Protein AF-A0A923NEE8-F1 (afdb_monomer)

Solvent-accessible surface area (backbone atoms only — not comparable to full-atom values): 3136 Å² total; per-residue (Å²): 140,89,84,89,75,63,65,70,61,50,53,52,50,50,58,54,47,61,72,67,39,58,94,81,60,100,49,76,76,64,69,46,75,48,75,46,80,54,100,91,45,79,47,78,47,108

Structure (mmCIF, N/CA/C/O backbone):
data_AF-A0A923NEE8-F1
#
_entry.id   AF-A0A923NEE8-F1
#
loop_
_atom_site.group_PDB
_atom_site.id
_atom_site.type_symbol
_atom_site.label_atom_id
_atom_site.label_alt_id
_atom_site.label_comp_id
_atom_site.label_asym_id
_atom_site.label_entity_id
_atom_site.label_seq_id
_atom_site.pdbx_PDB_ins_code
_atom_site.Cartn_x
_atom_site.Cartn_y
_atom_site.Cartn_z
_atom_site.occupancy
_atom_site.B_iso_or_equiv
_atom_site.auth_seq_id
_atom_site.auth_comp_id
_atom_site.auth_asym_id
_atom_site.auth_atom_id
_atom_site.pdbx_PDB_model_num
ATOM 1 N N . MET A 1 1 ? -18.360 7.950 -8.617 1.00 56.53 1 MET A N 1
ATOM 2 C CA . MET A 1 1 ? -18.338 7.042 -7.448 1.00 56.53 1 MET A CA 1
ATOM 3 C C . MET A 1 1 ? -17.502 7.704 -6.369 1.00 56.53 1 MET A C 1
ATOM 5 O O . MET A 1 1 ? -16.376 8.082 -6.663 1.00 56.53 1 MET A O 1
ATOM 9 N N . GLN A 1 2 ? -18.054 7.907 -5.175 1.00 67.62 2 GLN A N 1
ATOM 10 C CA . GLN A 1 2 ? -17.354 8.528 -4.049 1.00 67.62 2 GLN A CA 1
ATOM 11 C C . GLN A 1 2 ? -17.359 7.524 -2.899 1.00 67.62 2 GLN A C 1
ATOM 13 O O . GLN A 1 2 ? -18.424 7.100 -2.463 1.00 67.62 2 GLN A O 1
ATOM 18 N N . PHE A 1 3 ? -16.176 7.107 -2.457 1.00 78.94 3 PHE A N 1
ATOM 19 C CA . PHE A 1 3 ? -16.008 6.229 -1.305 1.00 78.94 3 PHE A CA 1
ATOM 20 C C . PHE A 1 3 ? -15.045 6.884 -0.320 1.00 78.94 3 PHE A C 1
ATOM 22 O O . PHE A 1 3 ? -14.121 7.595 -0.720 1.00 78.94 3 PHE A O 1
ATOM 29 N N . THR A 1 4 ? -15.259 6.636 0.968 1.00 83.00 4 THR A N 1
ATOM 30 C CA . THR A 1 4 ? -14.399 7.143 2.038 1.00 83.00 4 THR A CA 1
ATOM 31 C C . THR A 1 4 ? -13.694 5.959 2.676 1.00 83.00 4 THR A C 1
ATOM 33 O O . THR A 1 4 ? -14.338 5.030 3.154 1.00 83.00 4 THR A O 1
ATOM 36 N N . ILE A 1 5 ? -12.364 5.983 2.679 1.00 85.69 5 ILE A N 1
ATOM 37 C CA . ILE A 1 5 ? -11.522 4.959 3.301 1.00 85.69 5 ILE A CA 1
ATOM 38 C C . ILE A 1 5 ? -10.551 5.616 4.278 1.00 85.69 5 ILE A C 1
ATOM 40 O O . ILE A 1 5 ? -10.162 6.774 4.112 1.00 85.69 5 ILE A O 1
ATOM 44 N N . ASN A 1 6 ? -10.124 4.870 5.297 1.00 90.25 6 ASN A N 1
ATOM 45 C CA . ASN A 1 6 ? -9.079 5.328 6.199 1.00 90.25 6 ASN A CA 1
ATOM 46 C C . ASN A 1 6 ? -7.765 5.551 5.427 1.00 90.25 6 ASN A C 1
ATOM 48 O O . ASN A 1 6 ? -7.195 4.622 4.846 1.00 90.25 6 ASN A 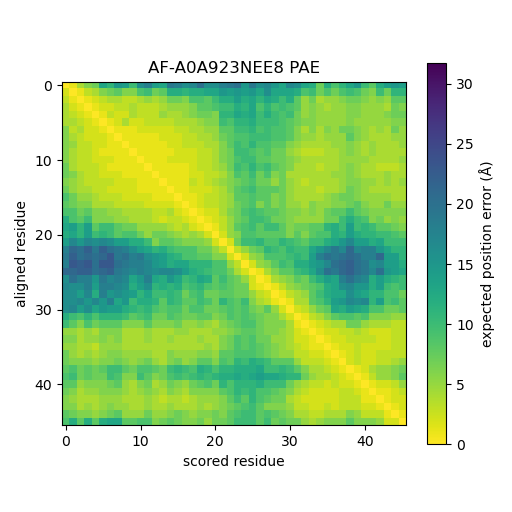O 1
ATOM 52 N N . ARG A 1 7 ? -7.261 6.789 5.476 1.00 87.06 7 ARG A N 1
ATOM 53 C CA . ARG A 1 7 ? -6.040 7.217 4.784 1.00 87.06 7 ARG A CA 1
ATOM 54 C C . ARG A 1 7 ? -4.823 6.355 5.135 1.00 87.06 7 ARG A C 1
ATOM 56 O O . ARG A 1 7 ? -4.045 6.033 4.242 1.00 87.06 7 ARG A O 1
ATOM 63 N N . ALA A 1 8 ? -4.658 5.956 6.397 1.00 90.00 8 ALA A N 1
ATOM 64 C CA . ALA A 1 8 ? -3.509 5.158 6.829 1.00 90.00 8 ALA A CA 1
ATOM 65 C C . ALA A 1 8 ? -3.521 3.752 6.206 1.00 90.00 8 ALA A C 1
ATOM 67 O O . ALA A 1 8 ? -2.492 3.267 5.734 1.00 90.00 8 ALA A O 1
ATOM 68 N N . VAL A 1 9 ? -4.700 3.125 6.147 1.00 86.81 9 VAL A N 1
ATOM 69 C CA . VAL A 1 9 ? -4.888 1.802 5.530 1.00 86.81 9 VAL A CA 1
ATOM 70 C C . VAL A 1 9 ? -4.659 1.880 4.022 1.00 86.81 9 VAL A C 1
ATOM 72 O O . VAL A 1 9 ? -3.949 1.044 3.466 1.00 86.81 9 VAL A O 1
ATOM 75 N N . PHE A 1 10 ? -5.185 2.921 3.373 1.00 85.50 10 PHE A N 1
ATOM 76 C CA . PHE A 1 10 ? -5.017 3.129 1.936 1.00 85.50 10 PHE A CA 1
ATOM 77 C C . PHE A 1 10 ? -3.551 3.354 1.542 1.00 85.50 10 PHE A C 1
ATOM 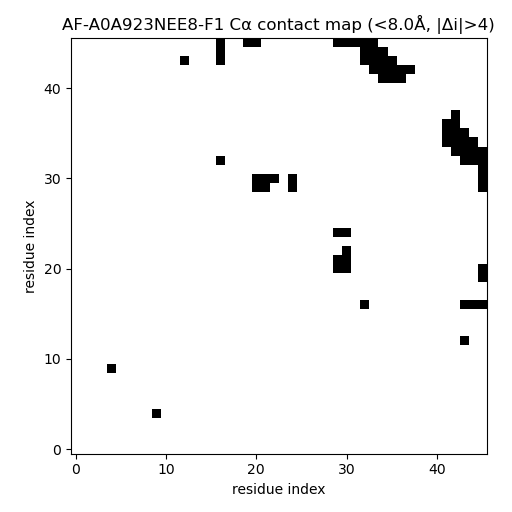79 O O . PHE A 1 10 ? -3.058 2.708 0.620 1.00 85.50 10 PHE A O 1
ATOM 86 N N . ILE A 1 11 ? -2.820 4.201 2.275 1.00 85.62 11 ILE A N 1
ATOM 87 C CA . ILE A 1 11 ? -1.388 4.430 2.025 1.00 85.62 11 ILE A CA 1
ATOM 88 C C . ILE A 1 11 ? -0.577 3.147 2.249 1.00 85.62 11 ILE A C 1
ATOM 90 O O . ILE A 1 11 ? 0.331 2.850 1.473 1.00 85.62 11 ILE A O 1
ATOM 94 N N . LYS A 1 12 ? -0.907 2.351 3.274 1.00 86.75 12 LYS A N 1
ATOM 95 C CA . LYS A 1 12 ? -0.239 1.065 3.522 1.00 86.75 1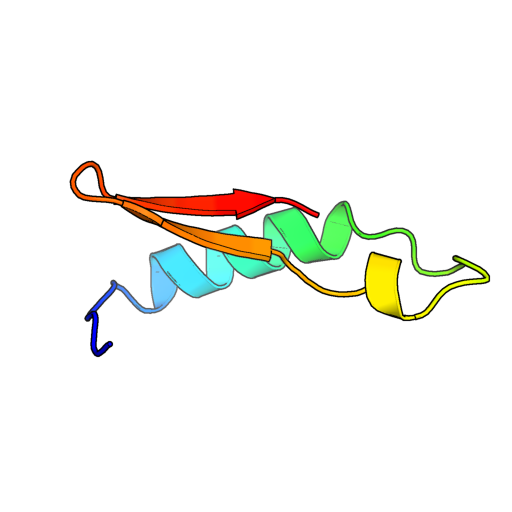2 LYS A CA 1
ATOM 96 C C . LYS A 1 12 ? -0.468 0.077 2.373 1.00 86.75 12 LYS A C 1
ATOM 98 O O . LYS A 1 12 ? 0.485 -0.550 1.920 1.00 86.75 12 LYS A O 1
ATOM 103 N N . ALA A 1 13 ? -1.700 -0.022 1.871 1.00 83.25 13 ALA A N 1
ATOM 104 C CA . ALA A 1 13 ? -2.026 -0.853 0.715 1.00 83.25 13 ALA A CA 1
ATOM 105 C C . ALA A 1 13 ? -1.309 -0.367 -0.557 1.00 83.25 13 ALA A C 1
ATOM 107 O O . ALA A 1 13 ? -0.685 -1.169 -1.246 1.00 83.25 13 ALA A O 1
ATOM 108 N N . MET A 1 14 ? -1.305 0.943 -0.820 1.00 83.12 14 MET A N 1
ATOM 109 C CA . MET A 1 14 ? -0.574 1.540 -1.943 1.00 83.12 14 MET A CA 1
ATOM 110 C C . MET A 1 14 ? 0.927 1.245 -1.895 1.00 83.12 14 MET A C 1
ATOM 112 O O . MET A 1 14 ? 1.496 0.885 -2.917 1.00 83.12 14 MET A O 1
ATOM 116 N N . ASN A 1 15 ? 1.557 1.333 -0.720 1.00 83.94 15 ASN A N 1
ATOM 117 C CA . ASN A 1 15 ? 2.976 1.004 -0.543 1.00 83.94 15 ASN A CA 1
ATOM 118 C C . ASN A 1 15 ? 3.293 -0.486 -0.739 1.00 83.94 15 ASN A C 1
ATOM 120 O O . ASN A 1 15 ? 4.411 -0.839 -1.114 1.00 83.94 15 ASN A O 1
ATOM 124 N N . ASN A 1 16 ? 2.336 -1.371 -0.457 1.00 82.50 16 ASN A N 1
ATOM 125 C CA . ASN A 1 16 ? 2.496 -2.798 -0.718 1.00 82.50 16 ASN A CA 1
ATOM 126 C C . ASN A 1 16 ? 2.413 -3.090 -2.218 1.00 82.50 16 ASN A C 1
ATOM 128 O O . ASN A 1 16 ? 3.252 -3.817 -2.743 1.00 82.50 16 ASN A O 1
ATOM 132 N N . VAL A 1 17 ? 1.440 -2.489 -2.908 1.00 79.81 17 VAL A N 1
ATOM 133 C CA . VAL A 1 17 ? 1.260 -2.681 -4.351 1.00 79.81 17 VAL A CA 1
ATOM 134 C C . VAL A 1 17 ? 2.384 -2.005 -5.138 1.00 79.81 17 VAL A C 1
ATOM 136 O O . VAL A 1 17 ? 2.925 -2.620 -6.044 1.00 79.81 17 VAL A O 1
ATOM 139 N N . SER A 1 18 ? 2.830 -0.803 -4.758 1.00 77.06 18 SER A N 1
ATOM 140 C CA . SER A 1 18 ? 3.938 -0.107 -5.436 1.00 77.06 18 SER A CA 1
ATOM 141 C C . SER A 1 18 ? 5.251 -0.889 -5.408 1.00 77.06 18 SER A C 1
ATOM 143 O O . SER A 1 18 ? 6.046 -0.791 -6.336 1.00 77.06 18 SER A O 1
ATOM 145 N N . ARG A 1 19 ? 5.461 -1.703 -4.368 1.00 75.06 19 ARG A N 1
ATOM 146 C CA . ARG A 1 19 ? 6.606 -2.612 -4.260 1.00 75.06 19 ARG A CA 1
ATOM 147 C C . ARG A 1 19 ? 6.483 -3.830 -5.185 1.00 75.06 19 ARG A C 1
ATOM 149 O O . ARG A 1 19 ? 7.502 -4.411 -5.541 1.00 75.06 19 ARG A O 1
ATOM 156 N N . ALA A 1 20 ? 5.259 -4.214 -5.546 1.00 71.25 20 ALA A N 1
ATOM 157 C CA . ALA A 1 20 ? 4.955 -5.321 -6.452 1.00 71.25 20 ALA A CA 1
ATOM 158 C C . ALA A 1 20 ? 4.879 -4.892 -7.932 1.00 71.25 20 ALA A C 1
ATOM 160 O O . ALA A 1 20 ? 4.989 -5.739 -8.817 1.00 71.25 20 ALA A O 1
ATOM 161 N N . ILE A 1 21 ? 4.731 -3.592 -8.215 1.00 73.00 21 ILE A N 1
ATOM 162 C CA . ILE A 1 21 ? 4.745 -3.052 -9.580 1.00 73.00 21 ILE 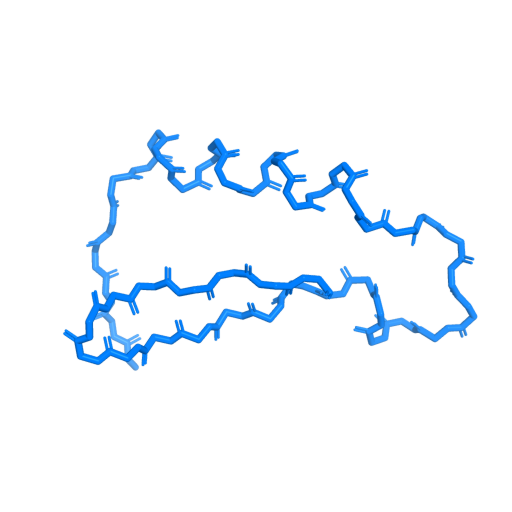A CA 1
ATOM 163 C C . ILE A 1 21 ? 6.169 -3.124 -10.134 1.00 73.00 21 ILE A C 1
ATOM 165 O O . ILE A 1 21 ? 7.104 -2.520 -9.605 1.00 73.00 21 ILE A O 1
ATOM 169 N N . SER A 1 22 ? 6.334 -3.857 -11.234 1.00 64.62 22 SER A N 1
ATOM 170 C CA . SER A 1 22 ? 7.607 -3.929 -11.946 1.00 64.62 22 SER A CA 1
ATOM 171 C C . SER A 1 22 ? 7.938 -2.562 -12.551 1.00 64.62 22 SER A C 1
ATOM 173 O O . SER A 1 22 ? 7.227 -2.056 -13.417 1.00 64.62 22 SER A O 1
ATOM 175 N N . SER A 1 23 ? 9.045 -1.962 -12.112 1.00 61.03 23 SER A N 1
ATOM 176 C CA . SER A 1 23 ? 9.521 -0.641 -12.553 1.00 61.03 23 SER A CA 1
ATOM 177 C C . SER A 1 23 ? 10.016 -0.603 -14.004 1.00 61.03 23 SER A C 1
ATOM 179 O O . SER A 1 23 ? 10.442 0.446 -14.486 1.00 61.03 23 SER A O 1
ATOM 181 N N . ARG A 1 24 ? 9.994 -1.742 -14.708 1.00 58.12 24 ARG A N 1
ATOM 182 C CA . ARG A 1 24 ? 10.575 -1.905 -16.042 1.00 58.12 24 ARG A CA 1
ATOM 183 C C . ARG A 1 24 ? 9.673 -2.760 -16.935 1.00 58.12 24 ARG A C 1
ATOM 185 O O . ARG A 1 24 ? 10.059 -3.841 -17.370 1.00 58.12 24 ARG A O 1
ATOM 192 N N . THR A 1 25 ? 8.456 -2.292 -17.189 1.00 57.69 25 THR A N 1
ATOM 193 C CA . THR A 1 25 ? 7.549 -2.905 -18.170 1.00 57.69 25 THR A CA 1
ATOM 194 C C . THR A 1 25 ? 7.529 -2.055 -19.441 1.00 57.69 25 THR A C 1
ATOM 196 O O . THR A 1 25 ? 7.496 -0.829 -19.378 1.00 57.69 25 THR A O 1
ATOM 199 N N . SER A 1 26 ? 7.581 -2.685 -20.620 1.00 60.94 26 SER A N 1
ATOM 200 C CA . SER A 1 26 ? 7.526 -1.967 -21.909 1.00 60.94 26 SER A CA 1
ATOM 201 C C . SER A 1 26 ? 6.153 -1.339 -22.190 1.00 60.94 26 SER A C 1
ATOM 203 O O . SER A 1 26 ? 6.002 -0.598 -23.158 1.00 60.94 26 SER A O 1
ATOM 205 N N . MET A 1 27 ? 5.152 -1.624 -21.347 1.00 60.12 27 MET A N 1
ATOM 206 C CA . MET A 1 27 ? 3.768 -1.187 -21.495 1.00 60.12 27 MET A CA 1
ATOM 207 C C . MET A 1 27 ? 3.322 -0.369 -20.267 1.00 60.12 27 MET A C 1
ATOM 209 O O . MET A 1 27 ? 3.124 -0.950 -19.199 1.00 60.12 27 MET A O 1
ATOM 213 N N . PRO A 1 28 ? 3.073 0.948 -20.408 1.00 57.75 28 PRO A N 1
ATOM 214 C CA . PRO A 1 28 ? 2.698 1.845 -19.305 1.00 57.75 28 PRO A CA 1
ATOM 215 C C . PRO A 1 28 ? 1.455 1.411 -18.513 1.00 57.75 28 PRO A C 1
ATOM 217 O O . PRO A 1 28 ? 1.345 1.692 -17.325 1.00 57.75 28 PRO A O 1
ATOM 220 N N . ILE A 1 29 ? 0.535 0.676 -19.141 1.00 62.66 29 ILE A N 1
ATOM 221 C CA . ILE A 1 29 ? -0.661 0.091 -18.509 1.00 62.66 29 ILE A CA 1
ATOM 222 C C . ILE A 1 29 ? -0.313 -0.825 -17.319 1.00 62.66 29 ILE A C 1
ATOM 224 O O . ILE A 1 29 ? -1.059 -0.854 -16.346 1.00 62.66 29 ILE A O 1
ATOM 228 N N . LEU A 1 30 ? 0.837 -1.508 -17.347 1.00 62.94 30 LEU A N 1
ATOM 229 C CA . LEU A 1 30 ? 1.305 -2.398 -16.273 1.00 62.94 30 LEU A CA 1
ATOM 230 C C . LEU A 1 30 ? 1.978 -1.648 -15.108 1.00 62.94 30 LEU A C 1
ATOM 232 O O . LEU A 1 30 ? 2.474 -2.274 -14.176 1.00 62.94 30 LEU A O 1
ATOM 236 N N . THR A 1 31 ? 2.041 -0.314 -15.170 1.00 64.19 31 THR A N 1
ATOM 237 C CA . THR A 1 31 ? 2.481 0.528 -14.043 1.00 64.19 31 THR A CA 1
ATOM 238 C C . THR A 1 31 ? 1.309 1.075 -13.226 1.00 64.19 31 THR A C 1
ATOM 240 O O . THR A 1 31 ? 1.515 1.649 -12.156 1.00 64.19 31 THR A O 1
ATOM 243 N N . GLY A 1 32 ? 0.076 0.909 -13.715 1.00 67.25 32 GLY A N 1
ATOM 244 C CA . GLY A 1 32 ? -1.135 1.343 -13.029 1.00 67.25 32 GLY A CA 1
ATOM 245 C C . GLY A 1 32 ? -1.577 0.356 -11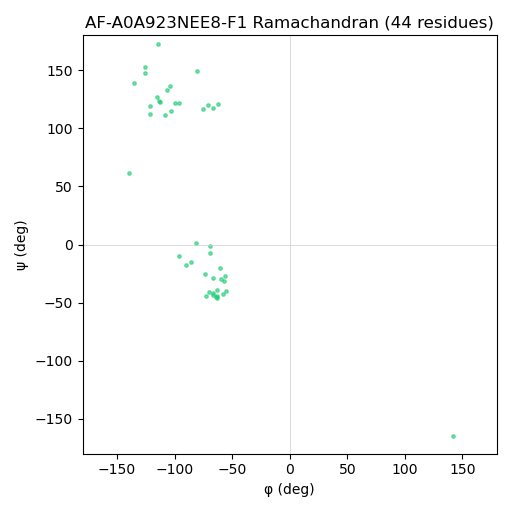.950 1.00 67.25 32 GLY A C 1
ATOM 246 O O . GLY A 1 32 ? -1.392 -0.848 -12.080 1.00 67.25 32 GLY A O 1
ATOM 247 N N . VAL A 1 33 ? -2.214 0.862 -10.893 1.00 78.12 33 VAL A N 1
ATOM 248 C CA . VAL A 1 33 ? -2.901 0.018 -9.906 1.00 78.12 33 VAL A CA 1
ATOM 249 C C . VAL A 1 33 ? -4.374 -0.060 -10.263 1.00 78.12 33 VAL A C 1
ATOM 251 O O . VAL A 1 33 ? -5.065 0.959 -10.318 1.00 78.12 33 VAL A O 1
ATOM 254 N N . LYS A 1 34 ? -4.867 -1.277 -10.483 1.00 81.38 34 LYS A N 1
ATOM 255 C CA . LYS A 1 34 ? -6.287 -1.535 -10.691 1.00 81.38 34 LYS A CA 1
ATOM 256 C C . LYS A 1 34 ? -7.004 -1.444 -9.347 1.00 81.38 34 LYS A C 1
ATOM 258 O O . LYS A 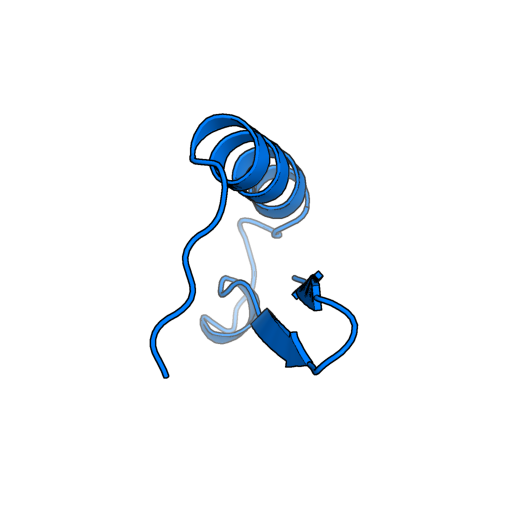1 34 ? -6.751 -2.226 -8.434 1.00 81.38 34 LYS A O 1
ATOM 263 N N . LEU A 1 35 ? -7.901 -0.469 -9.253 1.00 83.31 35 LEU A N 1
ATOM 264 C CA . LEU A 1 35 ? -8.787 -0.238 -8.118 1.00 83.31 35 LEU A CA 1
ATOM 265 C C . LEU A 1 35 ? -10.179 -0.745 -8.495 1.00 83.31 35 LEU A C 1
ATOM 267 O O . LEU A 1 35 ? -10.803 -0.200 -9.404 1.00 83.31 35 LEU A O 1
ATOM 271 N N . VAL A 1 36 ? -10.656 -1.781 -7.811 1.00 85.69 36 VAL A N 1
ATOM 272 C CA . VAL A 1 36 ? -12.017 -2.303 -7.975 1.00 85.69 36 VAL A CA 1
ATOM 273 C C . VAL A 1 36 ? -12.775 -2.049 -6.684 1.00 85.69 36 VAL A C 1
ATOM 275 O O . VAL A 1 36 ? -12.321 -2.444 -5.614 1.00 85.69 36 VAL A O 1
ATOM 278 N N . LEU A 1 37 ? -13.898 -1.343 -6.778 1.00 85.00 37 LEU A N 1
ATOM 279 C CA . LEU A 1 37 ? -14.796 -1.122 -5.653 1.00 85.00 37 LEU A CA 1
ATOM 280 C C . LEU A 1 37 ? -16.060 -1.945 -5.889 1.00 85.00 37 LEU A C 1
ATOM 282 O O . LEU A 1 37 ? -16.841 -1.617 -6.779 1.00 85.00 37 LEU A O 1
ATOM 286 N N . ASP A 1 38 ? -16.246 -2.971 -5.068 1.00 85.81 38 ASP A N 1
ATOM 287 C CA . ASP A 1 38 ? -17.436 -3.817 -5.041 1.00 85.81 38 ASP A CA 1
ATOM 288 C C . ASP A 1 38 ? -18.184 -3.635 -3.710 1.00 85.81 38 ASP A C 1
ATOM 290 O O . ASP A 1 38 ? -17.682 -3.018 -2.767 1.00 85.81 38 ASP A O 1
ATOM 294 N N . ASN A 1 39 ? -19.378 -4.221 -3.589 1.00 81.88 39 ASN A N 1
ATOM 295 C CA . ASN A 1 39 ? -20.188 -4.150 -2.362 1.00 81.88 39 ASN A CA 1
ATOM 296 C C . ASN A 1 39 ? -19.493 -4.757 -1.127 1.00 81.88 39 ASN A C 1
ATOM 298 O O . ASN A 1 39 ? -19.847 -4.423 0.002 1.00 81.88 39 ASN A O 1
ATOM 302 N N . ASN A 1 40 ? -18.495 -5.622 -1.330 1.00 82.00 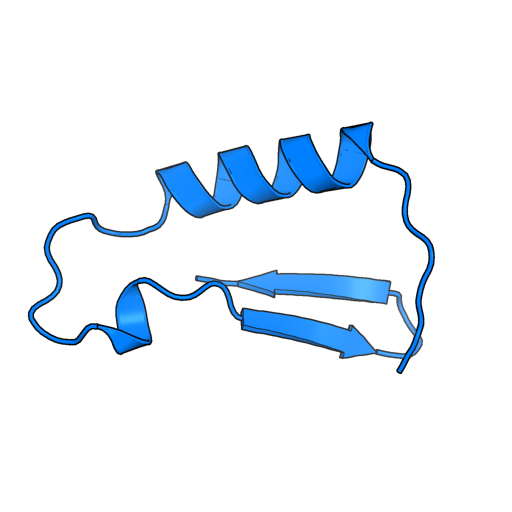40 ASN A N 1
ATOM 303 C CA . ASN A 1 40 ? -17.688 -6.209 -0.260 1.00 82.00 40 ASN A CA 1
ATOM 304 C C . ASN A 1 40 ? -16.499 -5.329 0.163 1.00 82.00 40 ASN A C 1
ATOM 306 O O . ASN A 1 40 ? -15.919 -5.576 1.221 1.00 82.00 40 ASN A O 1
ATOM 310 N N . GLY A 1 41 ? -16.117 -4.324 -0.633 1.00 83.38 41 GLY A N 1
ATOM 311 C CA . GLY A 1 41 ? -15.009 -3.426 -0.317 1.00 83.38 41 GLY A CA 1
ATOM 312 C C . GLY A 1 41 ? -14.160 -3.014 -1.520 1.00 83.38 41 GLY A C 1
ATOM 313 O O . GLY A 1 41 ? -14.546 -3.162 -2.676 1.00 83.38 41 GLY A O 1
ATOM 314 N N . LEU A 1 42 ? -12.983 -2.460 -1.216 1.00 83.69 42 LEU A N 1
ATOM 315 C CA . LEU A 1 42 ? -12.006 -1.994 -2.200 1.00 83.69 42 LEU A CA 1
ATOM 316 C C . LEU A 1 42 ? -10.897 -3.038 -2.385 1.00 83.69 42 LEU A C 1
ATOM 318 O O . LEU A 1 42 ? -10.175 -3.358 -1.440 1.00 83.69 42 LEU A O 1
ATOM 322 N N . THR A 1 43 ? -10.715 -3.510 -3.613 1.00 84.12 43 THR A N 1
ATOM 323 C CA . THR A 1 43 ? -9.628 -4.402 -4.020 1.00 84.12 43 THR A CA 1
ATOM 324 C C . THR A 1 43 ? -8.601 -3.638 -4.851 1.00 84.12 43 THR A C 1
ATOM 326 O O . THR A 1 43 ? -8.950 -2.896 -5.769 1.00 84.12 43 THR A O 1
ATOM 329 N N . LEU A 1 44 ? -7.320 -3.825 -4.520 1.00 82.00 44 LEU A N 1
ATOM 330 C CA . LEU A 1 44 ? -6.188 -3.277 -5.262 1.00 82.00 44 LEU A CA 1
ATOM 331 C C . LEU A 1 44 ? -5.381 -4.429 -5.864 1.00 82.00 44 LEU A C 1
ATOM 333 O O . LEU A 1 44 ? -4.961 -5.322 -5.129 1.00 82.00 44 LEU A O 1
ATOM 337 N N . SER A 1 45 ? -5.134 -4.390 -7.171 1.00 79.12 45 SER A N 1
ATOM 338 C CA . SER A 1 45 ? -4.263 -5.344 -7.871 1.00 79.12 45 SER A 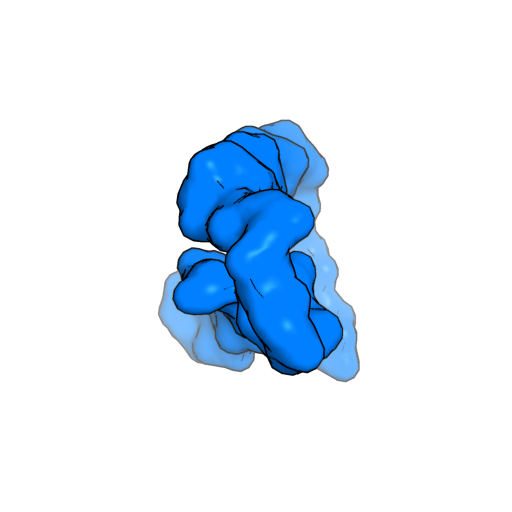CA 1
ATOM 339 C C . SER A 1 45 ? -3.336 -4.610 -8.844 1.00 79.12 45 SER A C 1
ATOM 341 O O . SER A 1 45 ? -3.773 -3.665 -9.501 1.00 79.12 45 SER A O 1
ATOM 343 N N . CYS A 1 46 ? -2.072 -5.022 -8.919 1.00 70.00 46 CYS A N 1
ATOM 344 C CA . CYS A 1 46 ? -1.108 -4.604 -9.944 1.00 70.00 46 CYS A CA 1
ATOM 345 C C . CYS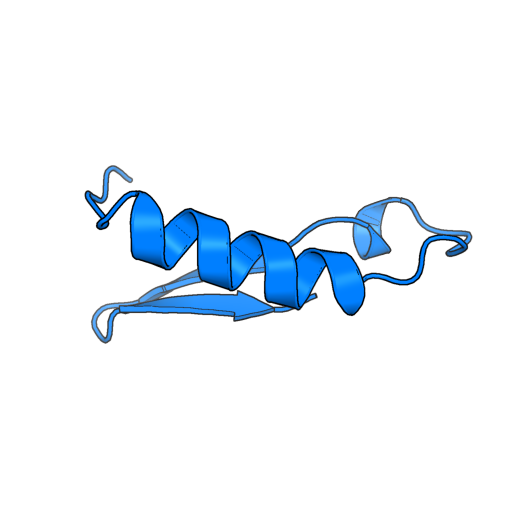 A 1 46 ? -1.164 -5.521 -11.168 1.00 70.00 46 CYS A C 1
ATOM 347 O O . CYS A 1 46 ? -1.518 -6.709 -10.982 1.00 70.00 46 CYS A O 1
#

Radius of gyration: 11.95 Å; Cα contacts (8 Å, |Δi|>4): 35; chains: 1; bounding box: 31×15×29 Å

InterPro domains:
  IPR022634 DNA polymerase III, beta sliding clamp, N-terminal [PF00712] (1-45)
  IPR046938 DNA clamp superfamily [SSF55979] (1-45)

Nearest PDB structures (foldseek):
  2i9f-assembly1_A  TM=4.485E-01  e=4.868E+00  Equine arteritis virus
  5y5e-assembly1_A  TM=3.246E-01  e=6.914E+00  Homo sapiens
  5wzw-assembly1_A  TM=3.247E-01  e=6.914E+00  Homo sapiens

Foldseek 3Di:
DDDDDDPVVVVVVVVVQQVVQDPDDPDVVSNDWDWDQDPVGIDTDD

Secondary structure (DSSP, 8-state):
------HHHHHHHHHHHHHHS-S--SSGGGGSPEEEEETTEEEEE-

Mean predicted aligned error: 7.05 Å

Organism: Weissella confusa (NCBI:txid1583)

pLDDT: mean 76.43, std 10.28, range [56.53, 90.25]

Sequence (46 aa):
MQFTINRAVFIKAMNNVSRAISSRTSMPILTGVKLVLDNNGLTLSC